Protein AF-A0A6N8HNT8-F1 (afdb_monomer)

Radius of gyration: 29.97 Å; Cα contacts (8 Å, |Δi|>4): 146; chains: 1; bounding box: 63×61×79 Å

Mean predicted aligned error: 19.83 Å

Nearest PDB structures (foldseek):
  1vdw-assembly1_A  TM=8.264E-01  e=1.644E+00  Pyrococcus horikoshii
  5dw8-assembly1_B  TM=7.470E-01  e=2.107E+00  Staphylococcus aureus
  6ske-assembly2_C  TM=6.579E-01  e=1.452E+00  Gallus gallus
  1vdw-assembly1_B  TM=7.182E-01  e=2.243E+00  Pyrococcus horikoshii
  6vhh-assembly1_A  TM=6.532E-01  e=2.243E+00  Homo sapiens

Foldseek 3Di:
DDDDDDDDDDDDDDDDDDDDDDDDDDDDDDDDDDDDDDDDDDDDDDDDDDDDDDDDDDDDDDDDDDDDPPPDDVQDPQNVVLCPDPCNVVVVVQDPLPQWDKDFPDDDPQWTKIFTDNVPHGQKIWIAGPVQQWIWIAGPPPPRGTRDTGRDD

pLDDT: mean 70.77, std 25.63, range [28.42, 98.81]

Structure (mmCIF, N/CA/C/O backbone):
data_AF-A0A6N8HNT8-F1
#
_entry.id   AF-A0A6N8HNT8-F1
#
loop_
_atom_site.group_PDB
_atom_site.id
_atom_site.type_symbol
_atom_site.label_atom_id
_atom_site.label_alt_id
_atom_site.label_comp_id
_atom_site.label_asym_id
_atom_site.label_entity_id
_atom_site.label_seq_id
_atom_site.pdbx_PDB_ins_code
_atom_site.Cartn_x
_atom_site.Cartn_y
_atom_site.Cartn_z
_atom_site.occupancy
_atom_site.B_iso_or_equiv
_atom_site.auth_seq_id
_atom_site.auth_comp_id
_atom_site.auth_asym_id
_atom_site.auth_atom_id
_atom_site.pdbx_PDB_model_num
ATOM 1 N N . MET A 1 1 ? 27.683 -21.620 -34.008 1.00 45.88 1 MET A N 1
ATOM 2 C CA . MET A 1 1 ? 27.219 -21.026 -35.279 1.00 45.88 1 MET A CA 1
ATOM 3 C C . MET A 1 1 ? 26.024 -20.145 -34.951 1.00 45.88 1 MET A C 1
ATOM 5 O O . MET A 1 1 ? 25.046 -20.664 -34.438 1.00 45.88 1 MET A O 1
ATOM 9 N N . LYS A 1 2 ? 26.162 -18.822 -35.098 1.00 44.81 2 LYS A N 1
ATOM 10 C CA . LYS A 1 2 ? 25.131 -17.826 -34.765 1.00 44.81 2 LYS A CA 1
ATOM 11 C C . LYS A 1 2 ? 24.295 -17.574 -36.018 1.00 44.81 2 LYS A C 1
ATOM 13 O O . LYS A 1 2 ? 24.851 -17.138 -37.020 1.00 44.81 2 LYS A O 1
ATOM 18 N N . GLN A 1 3 ? 23.009 -17.905 -35.963 1.00 55.59 3 GLN A N 1
ATOM 19 C CA . GLN A 1 3 ? 22.054 -17.587 -37.021 1.00 55.59 3 GLN A CA 1
ATOM 20 C C . GLN A 1 3 ? 21.439 -16.220 -36.724 1.00 55.59 3 GLN A C 1
ATOM 22 O O . GLN A 1 3 ? 20.956 -15.974 -35.621 1.00 55.59 3 GLN A O 1
ATOM 27 N N . ILE A 1 4 ? 21.530 -15.339 -37.714 1.00 60.41 4 ILE A N 1
ATOM 28 C CA . ILE A 1 4 ? 20.961 -13.994 -37.756 1.00 60.41 4 ILE A CA 1
ATOM 29 C C . ILE A 1 4 ? 19.698 -14.092 -38.616 1.00 60.41 4 ILE A C 1
ATOM 31 O O . ILE A 1 4 ? 19.778 -14.520 -39.763 1.00 60.41 4 ILE A O 1
ATOM 35 N N . ILE A 1 5 ? 18.552 -13.690 -38.072 1.00 67.56 5 ILE A N 1
ATOM 36 C CA . ILE A 1 5 ? 17.276 -13.470 -38.776 1.00 67.56 5 ILE A CA 1
ATOM 37 C C . ILE A 1 5 ? 16.714 -12.226 -38.071 1.00 67.56 5 ILE A C 1
ATOM 39 O O . ILE A 1 5 ? 16.429 -12.310 -36.885 1.00 67.56 5 ILE A O 1
ATOM 43 N N . MET A 1 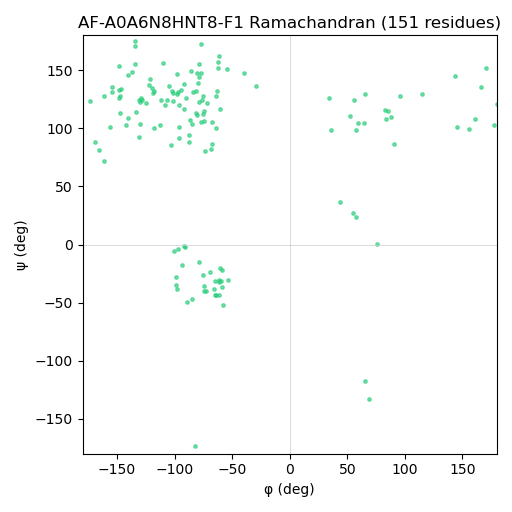6 ? 16.724 -10.983 -38.560 1.00 55.91 6 MET A N 1
ATOM 44 C CA . MET A 1 6 ? 16.464 -10.346 -39.860 1.00 55.91 6 MET A CA 1
ATOM 45 C C . MET A 1 6 ? 15.070 -10.624 -40.441 1.00 55.91 6 MET A C 1
ATOM 47 O O . MET A 1 6 ? 14.851 -11.634 -41.100 1.00 55.91 6 MET A O 1
ATOM 51 N N . GLY A 1 7 ? 14.170 -9.653 -40.246 1.00 51.22 7 GLY A N 1
ATOM 52 C CA . GLY A 1 7 ? 12.850 -9.547 -40.879 1.00 51.22 7 GLY A CA 1
ATOM 53 C C . GLY A 1 7 ? 11.717 -9.672 -39.851 1.00 51.22 7 GLY A C 1
ATOM 54 O O . GLY A 1 7 ? 11.721 -10.604 -39.069 1.00 51.22 7 GLY A O 1
ATOM 55 N N . ALA A 1 8 ? 10.722 -8.796 -39.763 1.00 58.12 8 ALA A N 1
ATOM 56 C CA . ALA A 1 8 ? 10.286 -7.771 -40.691 1.00 58.12 8 ALA A CA 1
ATOM 57 C C . ALA A 1 8 ? 9.573 -6.648 -39.924 1.00 58.12 8 ALA A C 1
ATOM 59 O O . ALA A 1 8 ? 8.733 -6.886 -39.060 1.00 58.12 8 ALA A O 1
ATOM 60 N N . LEU A 1 9 ? 9.923 -5.419 -40.287 1.00 56.03 9 LEU A N 1
ATOM 61 C CA . LEU A 1 9 ? 9.228 -4.192 -39.939 1.00 56.03 9 LEU A CA 1
ATOM 62 C C . LEU A 1 9 ? 7.861 -4.196 -40.647 1.00 56.03 9 LEU A C 1
ATOM 64 O O . LEU A 1 9 ? 7.802 -3.999 -41.860 1.00 56.03 9 LEU A O 1
ATOM 68 N N . PHE A 1 10 ? 6.777 -4.435 -39.910 1.00 55.78 10 PHE A N 1
ATOM 69 C CA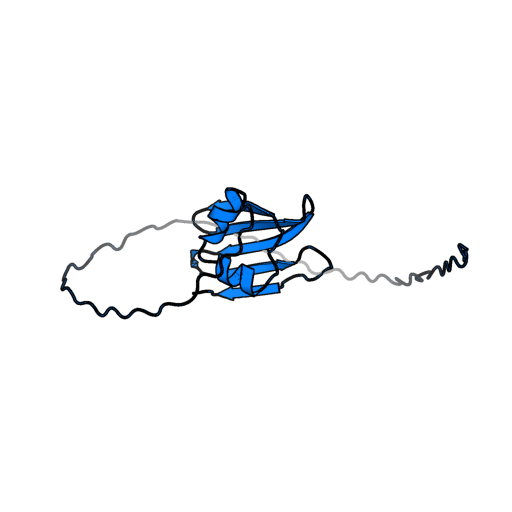 . PHE A 1 10 ? 5.410 -4.311 -40.421 1.00 55.78 10 PHE A CA 1
ATOM 70 C C . PHE A 1 10 ? 4.801 -3.006 -39.893 1.00 55.78 10 PHE A C 1
ATOM 72 O O . PHE A 1 10 ? 4.157 -2.965 -38.851 1.00 55.78 10 PHE A O 1
ATOM 79 N N . PH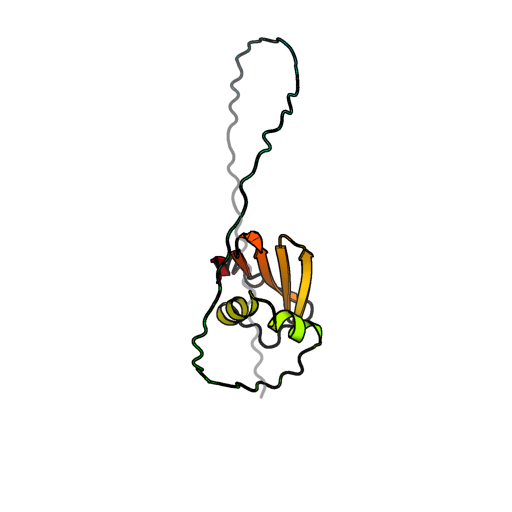E A 1 11 ? 5.063 -1.910 -40.608 1.00 58.12 11 PHE A N 1
ATOM 80 C CA . PHE A 1 11 ? 4.346 -0.648 -40.433 1.00 58.12 11 PHE A CA 1
ATOM 81 C C . PHE A 1 11 ? 2.982 -0.777 -41.123 1.00 58.12 11 PHE A C 1
ATOM 83 O O . PHE A 1 11 ? 2.903 -0.733 -42.350 1.00 58.12 11 PHE A O 1
ATOM 90 N N . VAL A 1 12 ? 1.905 -0.922 -40.348 1.00 67.19 12 VAL A N 1
ATOM 91 C CA . VAL A 1 12 ? 0.536 -0.705 -40.837 1.00 67.19 12 VAL A CA 1
ATOM 92 C C . VAL A 1 12 ? -0.014 0.527 -40.135 1.00 67.19 12 VAL A C 1
ATOM 94 O O . VAL A 1 12 ? -0.368 0.503 -38.962 1.00 67.19 12 VAL A O 1
ATOM 97 N N . VAL A 1 13 ? -0.031 1.629 -40.881 1.00 67.50 13 VAL A N 1
ATOM 98 C CA . VAL A 1 13 ? -0.640 2.902 -40.497 1.00 67.50 13 VAL A CA 1
ATOM 99 C C . VAL A 1 13 ? -2.158 2.761 -40.632 1.00 67.50 13 VAL A C 1
ATOM 101 O O . VAL A 1 13 ? -2.669 2.642 -41.744 1.00 67.50 13 VAL A O 1
ATOM 104 N N . MET A 1 14 ? -2.884 2.781 -39.512 1.00 73.88 14 MET A N 1
ATOM 105 C CA . MET A 1 14 ? -4.339 2.958 -39.495 1.00 73.88 14 MET A CA 1
ATOM 106 C C . MET A 1 14 ? -4.657 4.454 -39.481 1.00 73.88 14 MET A C 1
ATOM 108 O O . MET A 1 14 ? -4.471 5.139 -38.478 1.00 73.88 14 MET A O 1
ATOM 112 N N . THR A 1 15 ? -5.137 4.977 -40.607 1.00 70.56 15 THR A N 1
ATOM 113 C CA . THR A 1 15 ? -5.706 6.324 -40.686 1.00 70.56 15 THR A CA 1
ATOM 114 C C . THR A 1 15 ? -7.143 6.297 -40.170 1.00 70.56 15 THR A C 1
ATOM 116 O O . THR A 1 15 ? -8.023 5.729 -40.819 1.00 70.56 15 THR A O 1
ATOM 119 N N . LEU A 1 16 ? -7.392 6.926 -39.022 1.00 67.56 16 LEU A N 1
ATOM 120 C CA . LEU A 1 16 ? -8.743 7.240 -38.558 1.00 67.56 16 LEU A CA 1
ATOM 121 C C . LEU A 1 16 ? -9.316 8.374 -39.420 1.00 67.56 16 LEU A C 1
ATOM 123 O O . LEU A 1 16 ? -8.733 9.453 -39.522 1.00 67.56 16 LEU A O 1
ATOM 127 N N . ALA A 1 17 ? -10.455 8.114 -40.059 1.00 67.38 17 ALA A N 1
ATOM 128 C CA . ALA A 1 17 ? -11.233 9.113 -40.775 1.00 67.38 17 ALA A CA 1
ATOM 129 C C . ALA A 1 17 ? -12.044 9.950 -39.772 1.00 67.38 17 ALA A C 1
ATOM 131 O O . ALA A 1 17 ? -12.844 9.412 -39.008 1.00 67.38 17 ALA A O 1
ATOM 132 N N . ALA A 1 18 ? -11.851 11.268 -39.793 1.00 56.34 18 ALA A N 1
ATOM 133 C CA . ALA A 1 18 ? -12.686 12.217 -39.072 1.00 56.34 18 ALA A CA 1
ATOM 134 C C . ALA A 1 18 ? -14.018 12.412 -39.815 1.00 56.34 18 ALA A C 1
ATOM 136 O O . ALA A 1 18 ? -14.039 12.801 -40.983 1.00 56.34 18 ALA A O 1
ATOM 137 N N . CYS A 1 19 ? -15.132 12.180 -39.127 1.00 63.00 19 CYS A N 1
ATOM 138 C CA . CYS A 1 19 ? -16.451 12.671 -39.513 1.00 63.00 19 CYS A CA 1
ATOM 139 C C . CYS A 1 19 ? -17.085 13.318 -38.278 1.00 63.00 19 CYS A C 1
ATOM 141 O O . CYS A 1 19 ? -17.730 12.637 -37.492 1.00 63.00 19 CYS A O 1
ATOM 143 N N . GLN A 1 20 ? -16.907 14.631 -38.108 1.00 64.31 20 GLN A N 1
ATOM 144 C CA . GLN A 1 20 ? -17.775 15.440 -37.250 1.00 64.31 20 GLN A CA 1
ATOM 145 C C . GLN A 1 20 ? -18.448 16.470 -38.157 1.00 64.31 20 GLN A C 1
ATOM 147 O O . GLN A 1 20 ? -17.837 17.452 -38.577 1.00 64.31 20 GLN A O 1
ATOM 152 N N . SER A 1 21 ? -19.694 16.179 -38.516 1.00 57.81 21 SER A N 1
ATOM 153 C CA . SER A 1 21 ? -20.564 17.037 -39.310 1.00 57.81 21 SER A CA 1
ATOM 154 C C . SER A 1 21 ? -21.610 17.670 -38.395 1.00 57.81 21 SER A C 1
ATOM 156 O O . SER A 1 21 ? -22.195 16.969 -37.576 1.00 57.81 21 SER A O 1
ATOM 158 N N . GLY A 1 22 ? -21.860 18.967 -38.588 1.00 46.09 22 GLY A N 1
ATOM 159 C CA . GLY A 1 22 ? -23.197 19.546 -38.418 1.00 46.09 22 GLY A CA 1
ATOM 160 C C . GLY A 1 22 ? -23.587 20.091 -37.044 1.00 46.09 22 GLY A C 1
ATOM 161 O O . GLY A 1 22 ? -24.244 19.422 -36.264 1.00 46.09 22 GLY A O 1
ATOM 162 N N . ASN A 1 23 ? -23.232 21.358 -36.840 1.00 49.47 23 ASN A N 1
ATOM 163 C CA . ASN A 1 23 ? -23.895 22.411 -36.063 1.00 49.47 23 ASN A CA 1
ATOM 164 C C . ASN A 1 23 ? -25.435 22.317 -35.954 1.00 49.47 23 ASN A C 1
ATOM 166 O O . ASN A 1 23 ? -26.085 22.249 -36.992 1.00 49.47 23 ASN A O 1
ATOM 170 N N . ASP A 1 24 ? -25.996 22.533 -34.756 1.00 50.44 24 ASP A N 1
ATOM 171 C CA . ASP A 1 24 ? -27.235 23.312 -34.625 1.00 50.44 24 ASP A CA 1
ATOM 172 C C . ASP A 1 24 ? -27.318 24.122 -33.320 1.00 50.44 24 ASP A C 1
ATOM 174 O O . ASP A 1 24 ? -27.125 23.628 -32.210 1.00 50.44 24 ASP A O 1
ATOM 178 N N . ASN A 1 25 ? -27.589 25.411 -33.532 1.00 47.06 25 ASN A N 1
ATOM 179 C CA . ASN A 1 25 ? -27.881 26.465 -32.569 1.00 47.06 25 ASN A CA 1
ATOM 180 C C . ASN A 1 25 ? -29.321 26.336 -32.054 1.00 47.06 25 ASN A C 1
ATOM 182 O O . ASN A 1 25 ? -30.231 26.057 -32.830 1.00 47.06 25 ASN A O 1
ATOM 186 N N . GLY A 1 26 ? -29.558 26.710 -30.796 1.00 39.16 26 GLY A N 1
ATOM 187 C CA . GLY A 1 26 ? -30.911 26.893 -30.267 1.00 39.16 26 GLY A CA 1
ATOM 188 C C . GLY A 1 26 ? -30.911 27.565 -28.900 1.00 39.16 26 GLY A C 1
ATOM 189 O O . GLY A 1 26 ? -30.852 26.895 -27.880 1.00 39.16 26 GLY A O 1
ATOM 190 N N . ASN A 1 27 ? -30.927 28.896 -28.919 1.00 48.75 27 ASN A N 1
ATOM 191 C CA . ASN A 1 27 ? -31.007 29.812 -27.780 1.00 48.75 27 ASN A CA 1
ATOM 192 C C . ASN A 1 27 ? -32.446 29.916 -27.214 1.00 48.75 27 ASN A C 1
ATOM 194 O O . ASN A 1 27 ? -33.389 29.514 -27.897 1.00 48.75 27 ASN A O 1
ATOM 198 N N . ASN A 1 28 ? -32.570 30.622 -26.076 1.00 51.16 28 ASN A N 1
ATOM 199 C CA . ASN A 1 28 ? -33.778 31.154 -25.395 1.00 51.16 28 ASN A CA 1
ATOM 200 C C . ASN A 1 28 ? -34.302 30.210 -24.286 1.00 51.16 28 ASN A C 1
ATOM 202 O O . ASN A 1 28 ? -34.420 29.017 -24.518 1.00 51.16 28 ASN A O 1
ATOM 206 N N . ASP A 1 29 ? -34.551 30.603 -23.032 1.00 46.44 29 ASP A N 1
ATOM 207 C CA . ASP A 1 29 ? -35.080 31.844 -22.437 1.00 46.44 29 ASP A CA 1
ATOM 208 C C . ASP A 1 29 ? -34.399 32.081 -21.060 1.00 46.44 29 ASP A C 1
ATOM 210 O O . ASP A 1 29 ? -34.112 31.129 -20.342 1.00 46.44 29 ASP A O 1
ATOM 214 N N . ALA A 1 30 ? -33.908 33.266 -20.677 1.00 40.59 30 ALA A N 1
ATOM 215 C CA . ALA A 1 30 ? -34.619 34.494 -20.293 1.00 40.59 30 ALA A CA 1
ATOM 216 C C . ALA A 1 30 ? -35.579 34.341 -19.089 1.00 40.59 30 ALA A C 1
ATOM 218 O O . ALA A 1 30 ? -36.679 33.829 -19.249 1.00 40.59 30 ALA A O 1
ATOM 219 N N . ALA A 1 31 ? -35.146 34.860 -17.926 1.00 42.53 31 ALA A N 1
ATOM 220 C CA . ALA A 1 31 ? -35.897 35.469 -16.803 1.00 42.53 31 ALA A CA 1
ATOM 221 C C . ALA A 1 31 ? -35.190 35.107 -15.479 1.00 42.53 31 ALA A C 1
ATOM 223 O O . ALA A 1 31 ? -35.137 33.949 -15.086 1.00 42.53 31 ALA A O 1
ATOM 224 N N . ASP A 1 32 ? -34.408 36.009 -14.889 1.00 38.47 32 ASP A N 1
ATOM 225 C CA . ASP A 1 32 ? -34.891 37.076 -13.997 1.00 38.47 32 ASP A CA 1
ATOM 226 C C . ASP A 1 32 ? -35.521 36.518 -12.712 1.00 38.47 32 ASP A C 1
ATOM 228 O O . ASP A 1 32 ? -36.635 36.006 -12.734 1.00 38.47 32 ASP A O 1
ATOM 232 N N . ASN A 1 33 ? -34.796 36.605 -11.593 1.00 47.28 33 ASN A N 1
ATOM 233 C CA . ASN A 1 33 ? -35.193 37.495 -10.501 1.00 47.28 33 ASN A CA 1
ATOM 234 C C . ASN A 1 33 ? -34.103 37.516 -9.415 1.00 47.28 33 ASN A C 1
ATOM 236 O O . ASN A 1 33 ? -33.722 36.489 -8.852 1.00 47.28 33 ASN A O 1
ATOM 240 N N . GLN A 1 34 ? -33.617 38.717 -9.116 1.00 46.16 34 GLN A N 1
ATOM 241 C CA . GLN A 1 34 ? -32.877 39.028 -7.898 1.00 46.16 34 GLN A CA 1
ATOM 242 C C . GLN A 1 34 ? -33.770 38.796 -6.668 1.00 46.16 34 GLN A C 1
ATOM 244 O O . GLN A 1 34 ? -34.988 38.919 -6.758 1.00 46.16 34 GLN A O 1
ATOM 249 N N . THR A 1 35 ? -33.172 38.574 -5.496 1.00 40.25 35 THR A N 1
ATOM 250 C CA . THR A 1 35 ? -33.374 39.410 -4.287 1.00 40.25 35 THR A CA 1
ATOM 251 C C . THR A 1 35 ? -32.957 38.653 -3.020 1.00 40.25 35 THR A C 1
ATOM 253 O O . THR A 1 35 ? -33.631 37.737 -2.570 1.00 40.25 35 THR A O 1
ATOM 256 N N . ALA A 1 36 ? -31.823 39.116 -2.492 1.00 42.72 36 ALA A N 1
ATOM 257 C CA . ALA A 1 36 ? -31.560 39.559 -1.121 1.00 42.72 36 ALA A CA 1
ATOM 258 C C . ALA A 1 36 ? -31.599 38.614 0.103 1.00 42.72 36 ALA A C 1
ATOM 260 O O . ALA A 1 36 ? -32.600 37.997 0.446 1.00 42.72 36 ALA A O 1
ATOM 261 N N . ASP A 1 37 ? -30.487 38.759 0.833 1.00 36.25 37 ASP A N 1
ATOM 262 C CA . ASP A 1 37 ? -30.365 39.091 2.259 1.00 36.25 37 ASP A CA 1
ATOM 263 C C . ASP A 1 37 ? -30.380 37.998 3.343 1.00 36.25 37 ASP A C 1
ATOM 265 O O . ASP A 1 37 ? -31.404 37.457 3.736 1.00 36.25 37 ASP A O 1
ATOM 269 N N . ASN A 1 38 ? -29.171 37.846 3.907 1.00 46.72 38 ASN A N 1
ATOM 270 C CA . ASN A 1 38 ? -28.794 37.967 5.322 1.00 46.72 38 ASN A CA 1
ATOM 271 C C . ASN A 1 38 ? -29.524 37.111 6.373 1.00 46.72 38 ASN A C 1
ATOM 273 O O . ASN A 1 38 ? -30.682 37.343 6.698 1.00 46.72 38 ASN A O 1
ATOM 277 N N . ASN A 1 39 ? -28.739 36.350 7.139 1.00 40.50 39 ASN A N 1
ATOM 278 C CA . ASN A 1 39 ? -28.209 36.787 8.445 1.00 40.50 39 ASN A CA 1
ATOM 279 C C . ASN A 1 39 ? -28.151 35.636 9.468 1.00 40.50 39 ASN A C 1
ATOM 281 O O . ASN A 1 39 ? -29.084 34.854 9.596 1.00 40.50 39 ASN A O 1
ATOM 285 N N . ALA A 1 40 ? -27.104 35.719 10.290 1.00 38.84 40 ALA A N 1
ATOM 286 C CA . ALA A 1 40 ? -27.009 35.293 11.683 1.00 38.84 40 ALA A CA 1
ATOM 287 C C . ALA A 1 40 ? -26.686 33.822 12.005 1.00 38.84 40 ALA A C 1
ATOM 289 O O . ALA A 1 40 ? -27.518 32.922 11.952 1.00 38.84 40 ALA A O 1
ATOM 290 N N . GLN A 1 41 ? -25.445 33.668 12.483 1.00 47.09 41 GLN A N 1
ATOM 291 C CA . GLN A 1 41 ? -24.992 32.690 13.474 1.00 47.09 41 GLN A CA 1
ATOM 292 C C . GLN A 1 41 ? -25.997 32.493 14.616 1.00 47.09 41 GLN A C 1
ATOM 294 O O . GLN A 1 41 ? -26.567 33.462 15.119 1.00 47.09 41 GLN A O 1
ATOM 299 N N . THR A 1 42 ? -26.063 31.276 15.153 1.00 37.41 42 THR A N 1
ATOM 300 C CA . THR A 1 42 ? -26.290 31.061 16.589 1.00 37.41 42 THR A CA 1
ATOM 301 C C . THR A 1 42 ? -25.551 29.794 17.021 1.00 37.41 42 THR A C 1
ATOM 303 O O . THR A 1 42 ? -25.872 28.694 16.584 1.00 37.41 42 THR A O 1
ATOM 306 N N . GLU A 1 43 ? -24.534 29.997 17.852 1.00 48.44 43 GLU A N 1
ATOM 307 C CA . GLU A 1 43 ? -23.978 29.020 18.788 1.00 48.44 43 GLU A CA 1
ATOM 308 C C . GLU A 1 43 ? -24.875 29.026 20.034 1.00 48.44 43 GLU A C 1
ATOM 310 O O . GLU A 1 43 ? -25.135 30.108 20.561 1.00 48.44 43 GLU A O 1
ATOM 315 N N . GLU A 1 44 ? -25.298 27.868 20.544 1.00 36.97 44 GLU A N 1
ATOM 316 C CA . GLU A 1 44 ? -25.529 27.708 21.984 1.00 36.97 44 GLU A CA 1
ATOM 317 C C . GLU A 1 44 ? -25.390 26.241 22.415 1.00 36.97 44 GLU A C 1
ATOM 319 O O . GLU A 1 44 ? -25.934 25.318 21.810 1.00 36.97 44 GLU A O 1
ATOM 324 N N . ASN A 1 45 ? -24.614 26.088 23.484 1.00 39.50 45 ASN A N 1
ATOM 325 C CA . ASN A 1 45 ? -24.251 24.880 24.207 1.00 39.50 45 ASN A CA 1
ATOM 326 C C . ASN A 1 45 ? -25.443 24.044 24.688 1.00 39.50 45 ASN A C 1
ATOM 328 O O . ASN A 1 45 ? -26.450 24.570 25.152 1.00 39.50 45 ASN A O 1
ATOM 332 N N . THR A 1 46 ? -25.223 22.734 24.785 1.00 40.38 46 THR A N 1
ATOM 333 C CA . THR A 1 46 ? -25.800 21.925 25.868 1.00 40.38 46 THR A CA 1
ATOM 334 C C . THR A 1 46 ? -24.695 21.088 26.511 1.00 40.38 46 THR A C 1
ATOM 336 O O . THR A 1 46 ? -24.221 20.105 25.955 1.00 40.38 46 THR A O 1
ATOM 339 N N . ASP A 1 47 ? -24.274 21.543 27.689 1.00 37.47 47 ASP A N 1
ATOM 340 C CA . ASP A 1 47 ? -23.546 20.789 28.708 1.00 37.47 47 ASP A CA 1
ATOM 341 C C . ASP A 1 47 ? -24.571 20.296 29.741 1.00 37.47 47 ASP A C 1
ATOM 343 O O . ASP A 1 47 ? -25.413 21.084 30.176 1.00 37.47 47 ASP A O 1
ATOM 347 N N . MET A 1 48 ? -24.522 19.008 30.091 1.00 44.72 48 MET A N 1
ATOM 348 C CA . MET A 1 48 ? -24.596 18.500 31.471 1.00 44.72 48 MET A CA 1
ATOM 349 C C . MET A 1 48 ? -24.506 16.967 31.461 1.00 44.72 48 MET A C 1
ATOM 351 O O . MET A 1 48 ? -25.306 16.277 30.829 1.00 44.72 48 MET A O 1
ATOM 355 N N . GLY A 1 49 ? -23.492 16.455 32.160 1.00 35.09 49 GLY A N 1
ATOM 356 C CA . GLY A 1 49 ? -23.097 15.050 32.182 1.00 35.09 49 GLY A CA 1
ATOM 357 C C . GLY A 1 49 ? -23.878 14.122 33.116 1.00 35.09 49 GLY A C 1
ATOM 358 O O . GLY A 1 49 ? -24.850 14.500 33.766 1.00 35.09 49 GLY A O 1
ATOM 359 N N . ASN A 1 50 ? -23.388 12.884 33.201 1.00 43.69 50 ASN A N 1
ATOM 360 C CA . ASN A 1 50 ? -23.609 12.000 34.339 1.00 43.69 50 ASN A CA 1
ATOM 361 C C . ASN A 1 50 ? -22.402 11.068 34.540 1.00 43.69 50 ASN A C 1
ATOM 363 O O . ASN A 1 50 ? -21.897 10.466 33.592 1.00 43.69 50 ASN A O 1
ATOM 367 N N . GLU A 1 51 ? -21.964 10.985 35.791 1.00 38.44 51 GLU A N 1
ATOM 368 C CA . GLU A 1 51 ? -20.811 10.249 36.300 1.00 38.44 51 GLU A CA 1
ATOM 369 C C . GLU A 1 51 ? -21.104 8.751 36.510 1.00 38.44 51 GLU A C 1
ATOM 371 O O . GLU A 1 51 ? -22.190 8.372 36.943 1.00 38.44 51 GLU A O 1
ATOM 376 N N . GLY A 1 52 ? -20.065 7.930 36.311 1.00 30.05 52 GLY A N 1
ATOM 377 C CA . GLY A 1 52 ? -19.612 6.944 37.302 1.00 30.05 52 GLY A CA 1
ATOM 378 C C . GLY A 1 52 ? -20.277 5.561 37.353 1.00 30.05 52 GLY A C 1
ATOM 379 O O . GLY A 1 52 ? -21.415 5.427 37.789 1.00 30.05 52 GLY A O 1
ATOM 380 N N . ASN A 1 53 ? -19.487 4.523 37.032 1.00 31.72 53 ASN A N 1
ATOM 381 C CA . ASN A 1 53 ? -19.084 3.396 37.912 1.00 31.72 53 ASN A CA 1
ATOM 382 C C . ASN A 1 53 ? -18.709 2.172 37.035 1.00 31.72 53 ASN A C 1
ATOM 384 O O . ASN A 1 53 ? -19.574 1.588 36.394 1.00 31.72 53 ASN A O 1
ATOM 388 N N . SER A 1 54 ? -17.432 1.886 36.767 1.00 39.34 54 SER A N 1
ATOM 389 C CA . SER A 1 54 ? -16.482 1.084 37.570 1.00 39.34 54 SER A CA 1
ATOM 390 C C . SER A 1 54 ? -16.972 -0.315 37.985 1.00 39.34 54 SER A C 1
ATOM 392 O O . SER A 1 54 ? -17.851 -0.425 38.837 1.00 39.34 54 SER A O 1
ATOM 394 N N . SER A 1 55 ? -16.362 -1.364 37.410 1.00 33.81 55 SER A N 1
ATOM 395 C CA . SER A 1 55 ? -15.815 -2.540 38.122 1.00 33.81 55 SER A CA 1
ATOM 396 C C . SER A 1 55 ? -15.238 -3.567 37.129 1.00 33.81 55 SER A C 1
ATOM 398 O O . SER A 1 55 ? -15.976 -4.292 36.472 1.00 33.81 55 SER A O 1
ATOM 400 N N . ASP A 1 56 ? -13.911 -3.577 37.037 1.00 33.38 56 ASP A N 1
ATOM 401 C CA . ASP A 1 56 ? -12.985 -4.715 37.161 1.00 33.38 56 ASP A CA 1
ATOM 402 C C . ASP A 1 56 ? -13.338 -6.150 36.688 1.00 33.38 56 ASP A C 1
ATOM 404 O O . ASP A 1 56 ? -14.231 -6.809 37.218 1.00 33.38 56 ASP A O 1
ATOM 408 N N . GLN A 1 57 ? -12.414 -6.645 35.841 1.00 35.94 57 GLN A N 1
ATOM 409 C CA . GLN A 1 57 ? -11.572 -7.850 36.023 1.00 35.94 57 GLN A CA 1
ATOM 410 C C . GLN A 1 57 ? -12.137 -9.245 35.675 1.00 35.94 57 GLN A C 1
ATOM 412 O O . GLN A 1 57 ? -12.970 -9.790 36.389 1.00 35.94 57 GLN A O 1
ATOM 417 N N . ALA A 1 58 ? -11.543 -9.909 34.670 1.00 33.56 58 ALA A N 1
ATOM 418 C CA . ALA A 1 58 ? -10.559 -10.996 34.858 1.00 33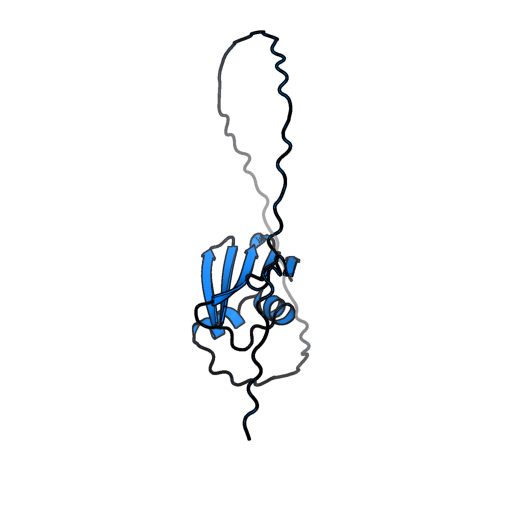.56 58 ALA A CA 1
ATOM 419 C C . ALA A 1 58 ? -10.229 -11.732 33.540 1.00 33.56 58 ALA A C 1
ATOM 421 O O . ALA A 1 58 ? -11.043 -11.815 32.628 1.00 33.56 58 ALA A O 1
ATOM 422 N N . GLU A 1 59 ? -9.006 -12.252 33.516 1.00 31.56 59 GLU A N 1
ATOM 423 C CA . GLU A 1 59 ? -8.231 -12.889 32.449 1.00 31.56 59 GLU A CA 1
ATOM 424 C C . GLU A 1 59 ? -8.798 -14.178 31.828 1.00 31.56 59 GLU A C 1
ATOM 426 O O . GLU A 1 59 ? -9.579 -14.908 32.438 1.00 31.56 59 GLU A O 1
ATOM 431 N N . GLY A 1 60 ? -8.260 -14.500 30.647 1.00 30.91 60 GLY A N 1
ATOM 432 C CA . GLY A 1 60 ? -8.305 -15.816 30.016 1.00 30.91 60 GLY A CA 1
ATOM 433 C C . GLY A 1 60 ? -7.299 -15.911 28.865 1.00 30.91 60 GLY A C 1
ATOM 434 O O . GLY A 1 60 ? -7.661 -15.705 27.714 1.00 30.91 60 GLY A O 1
ATOM 435 N N . THR A 1 61 ? -6.039 -16.171 29.212 1.00 28.42 61 THR A N 1
ATOM 436 C CA . THR A 1 61 ? -4.929 -16.603 28.343 1.00 28.42 61 THR A CA 1
ATOM 437 C C . THR A 1 61 ? -5.206 -17.971 27.726 1.00 28.42 61 THR A C 1
ATOM 439 O O . THR A 1 61 ? -5.492 -18.863 28.510 1.00 28.42 61 THR A O 1
ATOM 442 N N . GLU A 1 62 ? -5.010 -18.137 26.410 1.00 37.38 62 GLU A N 1
ATOM 443 C CA . GLU A 1 62 ? -4.397 -19.302 25.716 1.00 37.38 62 GLU A CA 1
ATOM 444 C C . GLU A 1 62 ? -3.861 -18.757 24.368 1.00 37.38 62 GLU A C 1
ATOM 446 O O . GLU A 1 62 ? -4.626 -18.216 23.576 1.00 37.38 62 GLU A O 1
ATOM 451 N N . GLU A 1 63 ? -2.556 -18.490 24.232 1.00 36.12 63 GLU A N 1
ATOM 452 C CA . GLU A 1 63 ? -1.569 -19.347 23.540 1.00 36.12 63 GLU A CA 1
ATOM 453 C C . GLU A 1 63 ? -2.118 -20.076 22.300 1.00 36.12 63 GLU A C 1
ATOM 455 O O . GLU A 1 63 ? -2.662 -21.169 22.406 1.00 36.12 63 GLU A O 1
ATOM 460 N N . ASP A 1 64 ? -1.861 -19.516 21.113 1.00 34.28 64 ASP A N 1
ATOM 461 C CA . ASP A 1 64 ? -1.573 -20.336 19.937 1.00 34.28 64 ASP A CA 1
ATOM 462 C C . ASP A 1 64 ? -0.276 -19.833 19.299 1.00 34.28 64 ASP A C 1
ATOM 464 O O . ASP A 1 64 ? -0.072 -18.643 19.061 1.00 34.28 64 ASP A O 1
ATOM 468 N N . THR A 1 65 ? 0.646 -20.773 19.161 1.00 38.56 65 THR A N 1
ATOM 469 C CA . THR A 1 65 ? 2.036 -20.608 18.749 1.00 38.56 65 THR A CA 1
ATOM 470 C C . THR A 1 65 ? 2.136 -21.258 17.386 1.00 38.56 65 THR A C 1
ATOM 472 O O . THR A 1 65 ? 1.784 -22.428 17.300 1.00 38.56 65 THR A O 1
ATOM 475 N N . ASN A 1 66 ? 2.592 -20.532 16.363 1.00 37.88 66 ASN A N 1
ATOM 476 C CA . ASN A 1 66 ? 3.219 -20.999 15.112 1.00 37.88 66 ASN A CA 1
ATOM 477 C C . ASN A 1 66 ? 3.229 -19.792 14.152 1.00 37.88 66 ASN A C 1
ATOM 479 O O . ASN A 1 66 ? 2.237 -19.087 14.055 1.00 37.88 66 ASN A O 1
ATOM 483 N N . GLU A 1 67 ? 4.276 -19.456 13.414 1.00 39.88 67 GLU A N 1
ATOM 484 C CA . GLU A 1 67 ? 5.499 -20.167 13.077 1.00 39.88 67 GLU A CA 1
ATOM 485 C C . GLU A 1 67 ? 6.484 -19.086 12.608 1.00 39.88 67 GLU A C 1
ATOM 487 O O . GLU A 1 67 ? 6.145 -18.268 11.751 1.00 39.88 67 GLU A O 1
ATOM 492 N N . ASP A 1 68 ? 7.686 -19.055 13.183 1.00 39.34 68 ASP A N 1
ATOM 493 C CA . ASP A 1 68 ? 8.770 -18.190 12.722 1.00 39.34 68 ASP A CA 1
ATOM 494 C C . ASP A 1 68 ? 9.174 -18.605 11.298 1.00 39.34 68 ASP A C 1
ATOM 496 O O . ASP A 1 68 ? 9.938 -19.558 11.115 1.00 39.34 68 ASP A O 1
ATOM 500 N N . ASN A 1 69 ? 8.708 -17.888 10.272 1.00 47.88 69 ASN A N 1
ATOM 501 C CA . ASN A 1 69 ? 9.352 -17.949 8.965 1.00 47.88 69 ASN A CA 1
ATOM 502 C C . ASN A 1 69 ? 10.479 -16.915 8.925 1.00 47.88 69 ASN A C 1
ATOM 504 O O . ASN A 1 69 ? 10.299 -15.763 8.539 1.00 47.88 69 ASN A O 1
ATOM 508 N N . ALA A 1 70 ? 11.658 -17.348 9.364 1.00 50.38 70 ALA A N 1
ATOM 509 C CA . ALA A 1 70 ? 12.899 -16.603 9.239 1.00 50.38 70 ALA A CA 1
ATOM 510 C C . ALA A 1 70 ? 13.332 -16.512 7.761 1.00 50.38 70 ALA A C 1
ATOM 512 O O . ALA A 1 70 ? 14.191 -17.264 7.296 1.00 50.38 70 ALA A O 1
ATOM 513 N N . GLY A 1 71 ? 12.748 -15.562 7.030 1.00 35.47 71 GLY A N 1
ATOM 514 C CA . GLY A 1 71 ? 13.280 -15.033 5.779 1.00 35.47 71 GLY A CA 1
ATOM 515 C C . GLY A 1 71 ? 14.231 -13.881 6.083 1.00 35.47 71 GLY A C 1
ATOM 516 O O . GLY A 1 71 ? 13.810 -12.749 6.264 1.00 35.47 71 GLY A O 1
ATOM 517 N N . ASN A 1 72 ? 15.530 -14.164 6.186 1.00 46.97 72 ASN A N 1
ATOM 518 C CA . ASN A 1 72 ? 16.557 -13.134 6.352 1.00 46.97 72 ASN A CA 1
ATOM 519 C C . ASN A 1 72 ? 16.771 -12.389 5.021 1.00 46.97 72 ASN A C 1
ATOM 521 O O . ASN A 1 72 ? 17.717 -12.691 4.286 1.00 46.97 72 ASN A O 1
ATOM 525 N N . ALA A 1 73 ? 15.893 -11.433 4.723 1.00 50.16 73 ALA A N 1
ATOM 526 C CA . ALA A 1 73 ? 16.213 -10.296 3.873 1.00 50.16 73 ALA A CA 1
ATOM 527 C C . ALA A 1 73 ? 16.984 -9.277 4.728 1.00 50.16 73 ALA A C 1
ATOM 529 O O . ALA A 1 73 ? 16.673 -9.081 5.902 1.00 50.16 73 ALA A O 1
ATOM 530 N N . GLU A 1 74 ? 18.034 -8.656 4.184 1.00 47.69 74 GLU A N 1
ATOM 531 C CA . GLU A 1 74 ? 18.580 -7.442 4.800 1.00 47.69 74 GLU A CA 1
ATOM 532 C C . GLU A 1 74 ? 17.533 -6.337 4.637 1.00 47.69 74 GLU A C 1
ATOM 534 O O . GLU A 1 74 ? 17.528 -5.590 3.662 1.00 47.69 74 GLU A O 1
ATOM 539 N N . GLU A 1 75 ? 16.609 -6.298 5.590 1.00 54.81 75 GLU A N 1
ATOM 540 C CA . GLU A 1 75 ? 15.602 -5.264 5.751 1.00 54.81 75 GLU A CA 1
ATOM 541 C C . GLU A 1 75 ? 16.330 -3.932 5.960 1.00 54.81 75 GLU A C 1
ATOM 543 O O . GLU A 1 75 ? 17.073 -3.737 6.931 1.00 54.81 75 GLU A O 1
ATOM 548 N N . THR A 1 76 ? 16.152 -2.998 5.030 1.00 61.16 76 THR A N 1
ATOM 549 C CA . THR A 1 76 ? 16.534 -1.607 5.269 1.00 61.16 76 THR A CA 1
ATOM 550 C C . THR A 1 76 ? 15.698 -1.071 6.438 1.00 61.16 76 THR A C 1
ATOM 552 O O . THR A 1 76 ? 14.592 -1.542 6.692 1.00 61.16 76 THR A O 1
ATOM 555 N N . GLY A 1 77 ? 16.214 -0.091 7.189 1.00 69.56 77 GLY A N 1
ATOM 556 C CA . GLY A 1 77 ? 15.541 0.390 8.408 1.00 69.56 77 GLY A CA 1
ATOM 557 C C . GLY A 1 77 ? 14.080 0.820 8.200 1.00 69.56 77 GLY A C 1
ATOM 558 O O . GLY A 1 77 ? 13.271 0.637 9.100 1.00 69.56 77 GLY A O 1
ATOM 559 N N . GLU A 1 78 ? 13.733 1.316 7.009 1.00 71.94 78 GLU A N 1
ATOM 560 C CA . GLU A 1 78 ? 12.362 1.716 6.656 1.00 71.94 78 GLU A CA 1
ATOM 561 C C . GLU A 1 78 ? 11.429 0.517 6.412 1.00 71.94 78 GLU A C 1
ATOM 563 O O . GLU A 1 78 ? 10.273 0.561 6.826 1.00 71.94 78 GLU A O 1
ATOM 568 N N . GLN A 1 79 ? 11.932 -0.578 5.827 1.00 81.19 79 GLN A N 1
ATOM 569 C CA . GLN A 1 79 ? 11.168 -1.819 5.624 1.00 81.19 79 GLN A CA 1
ATOM 570 C C . GLN A 1 79 ? 10.719 -2.405 6.972 1.00 81.19 79 GLN A C 1
ATOM 572 O O . GLN A 1 79 ? 9.550 -2.734 7.168 1.00 81.19 79 GLN A O 1
ATOM 577 N N . SER A 1 80 ? 11.627 -2.402 7.954 1.00 82.94 80 SER A N 1
ATOM 578 C CA . SER A 1 80 ? 11.351 -2.905 9.302 1.00 82.94 80 SER A CA 1
ATOM 579 C C . SER A 1 80 ? 10.292 -2.087 10.053 1.00 82.94 80 SER A C 1
ATOM 581 O O . SER A 1 80 ? 9.556 -2.640 10.874 1.00 82.94 80 SER A O 1
ATOM 583 N N . GLU A 1 81 ? 10.199 -0.779 9.798 1.00 91.00 81 GLU A N 1
ATOM 584 C CA . GLU A 1 81 ? 9.155 0.073 10.379 1.00 91.00 81 GLU A CA 1
ATOM 585 C C . GLU A 1 81 ? 7.797 -0.168 9.713 1.00 91.00 81 GLU A C 1
ATOM 587 O O . GLU A 1 81 ? 6.775 -0.235 10.399 1.00 91.00 81 GLU A O 1
ATOM 592 N N . VAL A 1 82 ? 7.784 -0.343 8.389 1.00 94.62 82 VAL A N 1
ATOM 593 C CA . VAL A 1 82 ? 6.571 -0.633 7.616 1.00 94.62 82 VAL A CA 1
ATOM 594 C C . VAL A 1 82 ? 5.995 -2.005 7.970 1.00 94.62 82 VAL A C 1
ATOM 596 O O . VAL A 1 82 ? 4.783 -2.113 8.148 1.00 94.62 82 VAL A O 1
ATOM 599 N N . ALA A 1 83 ? 6.839 -3.012 8.203 1.00 94.31 83 ALA A N 1
ATOM 600 C CA . ALA A 1 83 ? 6.415 -4.356 8.600 1.00 94.31 83 ALA A CA 1
ATOM 601 C C . ALA A 1 83 ? 5.639 -4.412 9.935 1.00 94.31 83 ALA A C 1
ATOM 603 O O . ALA A 1 83 ? 4.910 -5.365 10.201 1.00 94.31 83 ALA A O 1
ATOM 604 N N . GLN A 1 84 ? 5.777 -3.392 10.790 1.00 95.38 84 GLN A N 1
ATOM 605 C CA . GLN A 1 84 ? 5.085 -3.302 12.084 1.00 95.38 84 GLN A CA 1
ATOM 606 C C . GLN A 1 84 ? 3.729 -2.584 12.000 1.00 95.38 84 GLN A C 1
ATOM 608 O O . GLN A 1 84 ? 3.045 -2.427 13.014 1.00 95.38 84 GLN A O 1
ATOM 613 N N . MET A 1 85 ? 3.350 -2.092 10.820 1.00 96.06 85 MET A N 1
ATOM 614 C CA . MET A 1 85 ? 2.109 -1.351 10.622 1.00 96.06 85 MET A CA 1
ATOM 615 C C . MET A 1 85 ? 0.910 -2.297 10.532 1.00 96.06 85 MET A C 1
ATOM 617 O O . MET A 1 85 ? 1.008 -3.387 9.974 1.00 96.06 85 MET A O 1
ATOM 621 N N . GLU A 1 86 ? -0.238 -1.869 11.062 1.00 96.56 86 GLU A N 1
ATOM 622 C CA . GLU A 1 86 ? -1.451 -2.699 11.132 1.00 96.56 86 GLU A CA 1
ATOM 623 C C . GLU A 1 86 ? -1.940 -3.150 9.749 1.00 96.56 86 GLU A C 1
ATOM 625 O O . GLU A 1 86 ? -2.449 -4.255 9.594 1.00 96.56 86 GLU A O 1
ATOM 630 N N . GLU A 1 87 ? -1.717 -2.327 8.725 1.00 97.31 87 GLU A N 1
ATOM 631 C CA . GLU A 1 87 ? -2.079 -2.636 7.349 1.00 97.31 87 GLU A CA 1
ATOM 632 C C . GLU A 1 87 ? -1.108 -3.580 6.626 1.00 97.31 87 GLU A C 1
ATOM 634 O O . GLU A 1 87 ? -1.465 -4.110 5.572 1.00 97.31 87 GLU A O 1
ATOM 639 N N . TYR A 1 88 ? 0.103 -3.801 7.153 1.00 97.12 88 TYR A N 1
ATOM 640 C CA . TYR A 1 88 ? 1.174 -4.466 6.406 1.00 97.12 88 TYR A CA 1
ATOM 641 C C . TYR A 1 88 ? 0.857 -5.921 6.070 1.00 97.12 88 TYR A C 1
ATOM 643 O O . TYR A 1 88 ? 1.035 -6.330 4.927 1.00 97.12 88 TYR A O 1
ATOM 651 N N . SER A 1 89 ? 0.314 -6.676 7.026 1.00 96.62 89 SER A N 1
ATOM 652 C CA . SER A 1 89 ? -0.044 -8.084 6.810 1.00 96.62 89 SER A CA 1
ATOM 653 C C . SER A 1 89 ? -1.048 -8.256 5.667 1.00 96.62 89 SER A C 1
ATOM 655 O O . SER A 1 89 ? -0.946 -9.197 4.884 1.00 96.62 89 SER A O 1
ATOM 657 N N . THR A 1 90 ? -1.994 -7.320 5.526 1.00 98.19 90 THR A N 1
ATOM 658 C CA . THR A 1 90 ? -2.936 -7.338 4.402 1.00 98.19 90 THR A CA 1
ATOM 659 C C . THR A 1 90 ? -2.239 -6.938 3.105 1.00 98.19 90 THR A C 1
ATOM 661 O O . THR A 1 90 ? -2.477 -7.566 2.080 1.00 98.19 90 THR A O 1
ATOM 664 N N . ILE A 1 91 ? -1.345 -5.943 3.131 1.00 98.06 91 ILE A N 1
ATOM 665 C CA . ILE A 1 91 ? -0.577 -5.546 1.941 1.00 98.06 91 ILE A CA 1
ATOM 666 C C . ILE A 1 91 ? 0.235 -6.727 1.395 1.00 98.06 91 ILE A C 1
ATOM 668 O O . ILE A 1 91 ? 0.082 -7.058 0.224 1.00 98.06 91 ILE A O 1
ATOM 672 N N . GLU A 1 92 ? 1.027 -7.389 2.238 1.00 96.81 92 GLU A N 1
ATOM 673 C CA . GLU A 1 92 ? 1.855 -8.545 1.861 1.00 96.81 92 GLU A CA 1
ATOM 674 C C . GLU A 1 92 ? 1.015 -9.732 1.355 1.00 96.81 92 GLU A C 1
ATOM 676 O O . GLU A 1 92 ? 1.449 -10.489 0.491 1.00 96.81 92 GLU A O 1
ATOM 681 N N . SER A 1 93 ? -0.218 -9.888 1.849 1.00 97.12 93 SER A N 1
ATOM 682 C CA . SER A 1 93 ? -1.118 -10.948 1.378 1.00 97.12 93 SER A CA 1
ATOM 683 C C . SER A 1 93 ? -1.739 -10.680 0.001 1.00 97.12 93 SER A C 1
ATOM 685 O O . SER A 1 93 ? -2.112 -11.622 -0.698 1.00 97.12 93 SER A O 1
ATOM 687 N N . GLU A 1 94 ? -1.867 -9.408 -0.381 1.00 97.38 94 GLU A N 1
ATOM 688 C CA . GLU A 1 94 ? -2.551 -8.985 -1.608 1.00 97.38 94 GLU A CA 1
ATOM 689 C C . GLU A 1 94 ? -1.574 -8.698 -2.755 1.00 97.38 94 GLU A C 1
ATOM 691 O O . GLU A 1 94 ? -1.939 -8.843 -3.923 1.00 97.38 94 GLU A O 1
ATOM 696 N N . VAL A 1 95 ? -0.336 -8.295 -2.446 1.00 95.06 95 VAL A N 1
ATOM 697 C CA . VAL A 1 95 ? 0.708 -8.003 -3.435 1.00 95.06 95 VAL A CA 1
ATOM 698 C C . VAL A 1 95 ? 2.059 -8.567 -3.010 1.00 95.06 95 VAL A C 1
ATOM 700 O O . VAL A 1 95 ? 2.387 -8.614 -1.829 1.00 95.06 95 VAL A O 1
ATOM 703 N N . ASP A 1 96 ? 2.866 -8.957 -3.995 1.00 93.56 96 ASP A N 1
ATOM 704 C CA . ASP A 1 96 ? 4.240 -9.397 -3.759 1.00 93.56 96 ASP A CA 1
ATOM 705 C C . ASP A 1 96 ? 5.128 -8.186 -3.439 1.00 93.56 96 ASP A C 1
ATOM 707 O O . ASP A 1 96 ? 5.422 -7.364 -4.313 1.00 93.56 96 ASP A O 1
ATOM 711 N N . VAL A 1 97 ? 5.500 -8.054 -2.165 1.00 93.56 97 VAL A N 1
ATOM 712 C CA . VAL A 1 97 ? 6.383 -6.991 -1.662 1.00 93.56 97 VAL A CA 1
ATOM 713 C C . VAL A 1 97 ? 7.842 -7.438 -1.550 1.00 93.56 97 VAL A C 1
ATOM 715 O O . VAL A 1 97 ? 8.709 -6.609 -1.254 1.00 93.56 97 VAL A O 1
ATOM 718 N N . ASP A 1 98 ? 8.141 -8.712 -1.823 1.00 92.38 98 ASP A N 1
ATOM 719 C CA . ASP A 1 98 ? 9.496 -9.240 -1.716 1.00 92.38 98 ASP A CA 1
ATOM 720 C C . ASP A 1 98 ? 10.424 -8.564 -2.732 1.00 92.38 98 ASP A C 1
ATOM 722 O O . ASP A 1 98 ? 10.177 -8.503 -3.937 1.00 92.38 98 ASP A O 1
ATOM 726 N N . GLY A 1 99 ? 11.550 -8.050 -2.235 1.00 92.38 99 GLY A N 1
ATOM 727 C CA . GLY A 1 99 ? 12.529 -7.344 -3.063 1.00 92.38 99 GLY A CA 1
ATOM 728 C C . GLY A 1 99 ? 12.128 -5.918 -3.455 1.00 92.38 99 GLY A C 1
ATOM 729 O O . GLY A 1 99 ? 12.926 -5.246 -4.112 1.00 92.38 99 GLY A O 1
ATOM 730 N N . LEU A 1 100 ? 10.958 -5.434 -3.025 1.00 94.81 100 LEU A N 1
ATOM 731 C CA . LEU A 1 100 ? 10.594 -4.024 -3.124 1.00 94.81 100 LEU A CA 1
ATOM 732 C C . LEU A 1 100 ? 11.130 -3.248 -1.920 1.00 94.81 100 LEU A C 1
ATOM 734 O O . LEU A 1 100 ? 11.229 -3.772 -0.811 1.00 94.81 100 LEU A O 1
ATOM 738 N N . THR A 1 101 ? 11.446 -1.973 -2.133 1.00 95.88 101 THR A N 1
ATOM 739 C CA . THR A 1 101 ? 11.712 -1.028 -1.048 1.00 95.88 101 THR A CA 1
ATOM 740 C C . THR A 1 101 ? 10.442 -0.263 -0.700 1.00 95.88 101 THR A C 1
ATOM 742 O O . THR A 1 101 ? 9.754 0.253 -1.583 1.00 95.88 101 THR A O 1
ATOM 745 N N . SER A 1 102 ? 10.122 -0.161 0.588 1.00 95.75 102 SER A N 1
ATOM 746 C CA . SER A 1 102 ? 9.007 0.660 1.065 1.00 95.75 102 SER A CA 1
ATOM 747 C C . SER A 1 102 ? 9.449 2.080 1.435 1.00 95.75 102 SER A C 1
ATOM 749 O O . SER A 1 102 ? 10.457 2.245 2.115 1.00 95.75 102 SER A O 1
ATOM 751 N N . GLU A 1 103 ? 8.656 3.090 1.075 1.00 96.12 103 GLU A N 1
ATOM 752 C CA . GLU A 1 103 ? 8.826 4.487 1.493 1.00 96.12 103 GLU A CA 1
ATOM 753 C C . GLU A 1 103 ? 7.499 5.050 2.020 1.00 96.12 103 GLU A C 1
ATOM 755 O O . GLU A 1 103 ? 6.486 5.076 1.313 1.00 96.12 103 GLU A O 1
ATOM 760 N N . VAL A 1 104 ? 7.501 5.563 3.250 1.00 97.25 104 VAL A N 1
ATOM 761 C CA . VAL A 1 104 ? 6.337 6.240 3.839 1.00 97.25 104 VAL A CA 1
ATOM 762 C C . VAL A 1 104 ? 6.339 7.709 3.413 1.00 97.25 104 VAL A C 1
ATOM 764 O O . VAL A 1 104 ? 7.085 8.527 3.946 1.00 97.25 104 VAL A O 1
ATOM 767 N N . VAL A 1 105 ? 5.474 8.070 2.463 1.00 97.81 105 VAL A N 1
ATOM 768 C CA . VAL A 1 105 ? 5.422 9.436 1.898 1.00 97.81 105 VAL A CA 1
ATOM 769 C C . VAL A 1 105 ? 4.413 10.352 2.590 1.00 97.81 105 VAL A C 1
ATOM 771 O O . VAL A 1 105 ? 4.472 11.575 2.457 1.00 97.81 105 VAL A O 1
ATOM 774 N N . GLU A 1 106 ? 3.469 9.779 3.333 1.00 98.25 106 GLU A N 1
ATOM 775 C CA . GLU A 1 106 ? 2.531 10.515 4.176 1.00 98.25 106 GLU A CA 1
ATOM 776 C C . GLU A 1 106 ? 2.185 9.652 5.389 1.00 98.25 106 GLU A C 1
ATOM 778 O O . GLU A 1 106 ? 1.725 8.528 5.226 1.00 98.25 106 GLU A O 1
ATOM 783 N N . ASP A 1 107 ? 2.353 10.179 6.599 1.00 98.12 107 ASP A N 1
ATOM 784 C CA . ASP A 1 107 ? 1.815 9.572 7.816 1.00 98.12 107 ASP A CA 1
ATOM 785 C C . ASP A 1 107 ? 1.291 10.679 8.734 1.00 98.12 107 ASP A C 1
ATOM 787 O O . ASP A 1 107 ? 2.042 11.489 9.280 1.00 98.12 107 ASP A O 1
ATOM 791 N N . ASN A 1 108 ? -0.031 10.764 8.855 1.00 98.38 108 ASN A N 1
ATOM 792 C CA . ASN A 1 108 ? -0.706 11.709 9.733 1.00 98.38 108 ASN A CA 1
ATOM 793 C C . ASN A 1 108 ? -1.823 11.001 10.524 1.00 98.38 108 ASN A C 1
ATOM 795 O O . ASN A 1 108 ? -2.083 9.815 10.306 1.00 98.38 108 ASN A O 1
ATOM 799 N N . PRO A 1 109 ? -2.502 11.683 11.467 1.00 98.38 109 PRO A N 1
ATOM 800 C CA . PRO A 1 109 ? -3.528 11.041 12.290 1.00 98.38 109 PRO A CA 1
ATOM 801 C C . PRO A 1 109 ? -4.698 10.422 11.511 1.00 98.38 109 PRO A C 1
ATOM 803 O O . PRO A 1 109 ? -5.358 9.534 12.037 1.00 98.38 109 PRO A O 1
ATOM 806 N N . ASN A 1 110 ? -4.959 10.867 10.278 1.00 98.25 110 ASN A N 1
ATOM 807 C CA . ASN A 1 110 ? -6.093 10.396 9.482 1.00 98.25 110 ASN A CA 1
ATOM 808 C C . ASN A 1 110 ? -5.696 9.306 8.487 1.00 98.25 110 ASN A C 1
ATOM 810 O O . ASN A 1 110 ? -6.473 8.385 8.244 1.00 98.25 110 ASN A O 1
ATOM 814 N N . LYS A 1 111 ? -4.512 9.418 7.878 1.00 98.38 111 LYS A N 1
ATOM 815 C CA . LYS A 1 111 ? -4.098 8.516 6.806 1.00 98.38 111 LYS A CA 1
ATOM 816 C C . LYS A 1 111 ? -2.600 8.264 6.759 1.00 98.38 111 LYS A C 1
ATOM 818 O O . LYS A 1 111 ? -1.805 9.123 7.143 1.00 98.38 111 LYS A O 1
ATOM 823 N N . ARG A 1 112 ? -2.251 7.100 6.214 1.00 98.62 112 ARG A N 1
ATOM 824 C CA . ARG A 1 112 ? -0.895 6.72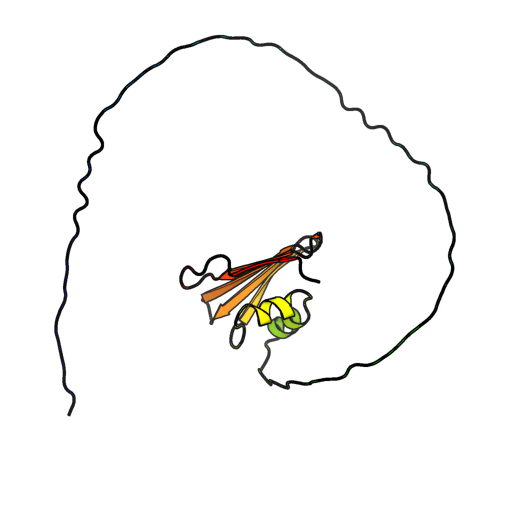6 5.819 1.00 98.62 112 ARG A CA 1
ATOM 825 C C . ARG A 1 112 ? -0.850 6.390 4.332 1.00 98.62 112 ARG A C 1
ATOM 827 O O . ARG A 1 112 ? -1.810 5.846 3.786 1.00 98.62 112 ARG A O 1
ATOM 834 N N . VAL A 1 113 ? 0.236 6.762 3.669 1.00 98.62 113 VAL A N 1
ATOM 835 C CA . VAL A 1 113 ? 0.517 6.428 2.274 1.00 98.62 113 VAL A CA 1
ATOM 836 C C . VAL A 1 113 ? 1.923 5.856 2.194 1.00 98.62 113 VAL A C 1
ATOM 838 O O . VAL A 1 113 ? 2.880 6.534 2.572 1.00 98.62 113 VAL A O 1
ATOM 841 N N . ILE A 1 114 ? 2.029 4.637 1.671 1.00 98.38 114 ILE A N 1
ATOM 842 C CA . ILE A 1 114 ? 3.297 3.928 1.482 1.00 98.38 114 ILE A CA 1
ATOM 843 C C . ILE A 1 114 ? 3.465 3.651 -0.010 1.00 98.38 114 ILE A C 1
ATOM 845 O O . ILE A 1 114 ? 2.515 3.248 -0.688 1.00 98.38 114 ILE A O 1
ATOM 849 N N . LEU A 1 115 ? 4.660 3.909 -0.527 1.00 97.56 115 LEU A N 1
ATOM 850 C CA . LEU A 1 115 ? 5.070 3.521 -1.869 1.00 97.56 115 LEU A CA 1
ATOM 851 C C . LEU A 1 115 ? 5.964 2.291 -1.770 1.00 97.56 115 LEU A C 1
ATOM 853 O O . LEU A 1 115 ? 6.908 2.294 -0.987 1.00 97.56 115 LEU A O 1
ATOM 857 N N . PHE A 1 116 ? 5.689 1.282 -2.586 1.00 96.75 116 PHE A N 1
ATOM 858 C CA . PHE A 1 116 ? 6.556 0.120 -2.758 1.00 96.75 116 PHE A CA 1
ATOM 859 C C . PHE A 1 116 ? 7.231 0.230 -4.117 1.00 96.75 116 PHE A C 1
ATOM 861 O O . PHE A 1 116 ? 6.554 0.404 -5.138 1.00 96.75 116 PHE A O 1
ATOM 868 N N . LYS A 1 117 ? 8.562 0.190 -4.127 1.00 95.50 117 LYS A N 1
ATOM 869 C CA . LYS A 1 117 ? 9.374 0.516 -5.296 1.00 95.50 117 LYS A CA 1
ATOM 870 C C . LYS A 1 117 ? 10.287 -0.633 -5.700 1.00 95.50 117 LYS A C 1
ATOM 872 O O . LYS A 1 117 ? 10.950 -1.229 -4.859 1.00 95.50 117 LYS A O 1
ATOM 877 N N . ASP A 1 118 ? 10.372 -0.880 -7.004 1.00 94.31 118 ASP A N 1
ATOM 878 C CA . ASP A 1 118 ? 11.427 -1.695 -7.609 1.00 94.31 118 ASP A CA 1
ATOM 879 C C . ASP A 1 118 ? 12.527 -0.758 -8.131 1.00 94.31 118 ASP A C 1
ATOM 881 O O . ASP A 1 118 ? 12.456 -0.193 -9.234 1.00 94.31 118 ASP A O 1
ATOM 885 N N . GLY A 1 119 ? 13.517 -0.505 -7.272 1.00 93.06 119 GLY A N 1
ATOM 886 C CA . GLY A 1 119 ? 14.515 0.539 -7.485 1.00 93.06 119 GLY A CA 1
ATOM 887 C C . GLY A 1 119 ? 13.883 1.934 -7.450 1.00 93.06 119 GLY A C 1
ATOM 888 O O . GLY A 1 119 ? 13.347 2.353 -6.430 1.00 93.06 119 GLY A O 1
ATOM 889 N N . ASP A 1 120 ? 13.949 2.662 -8.567 1.00 92.19 120 ASP A N 1
ATOM 890 C CA . ASP A 1 120 ? 13.371 4.012 -8.694 1.00 92.19 120 ASP A CA 1
ATOM 891 C C . ASP A 1 120 ? 11.922 4.007 -9.220 1.00 92.19 120 ASP A C 1
ATOM 893 O O . ASP A 1 120 ? 11.319 5.069 -9.396 1.00 92.19 120 ASP A O 1
ATOM 897 N N . ARG A 1 121 ? 11.363 2.829 -9.523 1.00 93.88 121 ARG A N 1
ATOM 898 C CA . ARG A 1 121 ? 10.027 2.686 -10.115 1.00 93.88 121 ARG A CA 1
ATOM 899 C C . ARG A 1 121 ? 9.002 2.379 -9.035 1.00 93.88 121 ARG A C 1
ATOM 901 O O . ARG A 1 121 ? 9.203 1.459 -8.254 1.00 93.88 121 ARG A O 1
ATOM 908 N N . GLU A 1 122 ? 7.903 3.127 -9.000 1.00 95.25 122 GLU A N 1
ATOM 909 C CA . GLU A 1 122 ? 6.769 2.824 -8.122 1.00 95.25 122 GLU A CA 1
ATOM 910 C C . GLU A 1 122 ? 5.999 1.624 -8.684 1.00 95.25 122 GLU A C 1
ATOM 912 O O . GLU A 1 122 ? 5.424 1.721 -9.766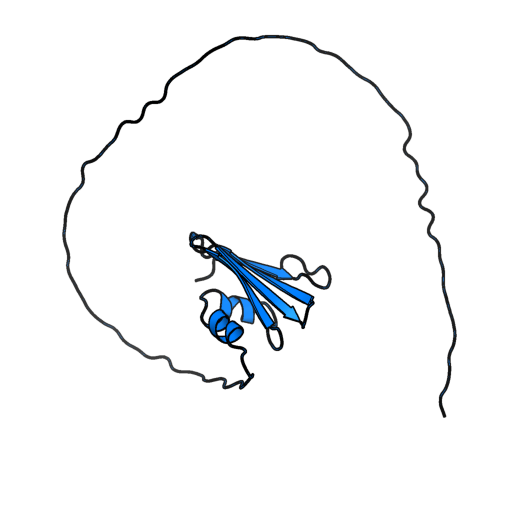 1.00 95.25 122 GLU A O 1
ATOM 917 N N . ALA A 1 123 ? 5.992 0.512 -7.948 1.00 96.06 123 ALA A N 1
ATOM 918 C CA . ALA A 1 123 ? 5.249 -0.695 -8.301 1.00 96.06 123 ALA A CA 1
ATOM 919 C C . ALA A 1 123 ? 3.833 -0.647 -7.717 1.00 96.06 123 ALA A C 1
ATOM 921 O O . ALA A 1 123 ? 2.843 -0.786 -8.439 1.00 96.06 123 ALA A O 1
ATOM 922 N N . TYR A 1 124 ? 3.738 -0.340 -6.420 1.00 97.50 124 TYR A N 1
ATOM 923 C CA . TYR A 1 124 ? 2.468 -0.238 -5.709 1.00 97.50 124 TYR A CA 1
ATOM 924 C C . TYR A 1 124 ? 2.400 1.005 -4.835 1.00 97.50 124 TYR A C 1
ATOM 926 O O . TYR A 1 124 ? 3.400 1.532 -4.343 1.00 97.50 124 TYR A O 1
ATOM 934 N N . LYS A 1 125 ? 1.166 1.431 -4.581 1.00 97.88 125 LYS A N 1
ATOM 935 C CA . LYS A 1 125 ? 0.840 2.447 -3.589 1.00 97.88 125 LYS A CA 1
ATOM 936 C C . LYS A 1 125 ? -0.257 1.941 -2.672 1.00 97.88 125 LYS A C 1
ATOM 938 O O . LYS A 1 125 ? -1.348 1.612 -3.143 1.00 97.88 125 LYS A O 1
ATOM 943 N N . SER A 1 126 ? -0.005 1.975 -1.369 1.00 98.50 126 SER A N 1
ATOM 944 C CA . SER A 1 126 ? -1.041 1.784 -0.361 1.00 98.50 126 SER A CA 1
ATOM 945 C C . SER A 1 126 ? -1.539 3.130 0.168 1.00 98.50 126 SER A C 1
ATOM 947 O O . SER A 1 126 ? -0.811 4.124 0.240 1.00 98.50 126 SER A O 1
ATOM 949 N N . ILE A 1 127 ? -2.824 3.184 0.501 1.00 98.75 127 ILE A N 1
ATOM 950 C CA . ILE A 1 127 ? -3.459 4.290 1.210 1.00 98.75 127 ILE A CA 1
ATOM 951 C C . ILE A 1 127 ? -4.301 3.671 2.314 1.00 98.75 127 ILE A C 1
ATOM 953 O O . ILE A 1 127 ? -5.298 3.007 2.031 1.00 98.75 127 ILE A O 1
ATOM 957 N N . PHE A 1 128 ? -3.920 3.921 3.558 1.00 98.81 128 PHE A N 1
ATOM 958 C CA . PHE A 1 128 ? -4.642 3.450 4.725 1.00 98.81 128 PHE A CA 1
ATOM 959 C C . PHE A 1 128 ? -5.342 4.620 5.420 1.00 98.81 128 PHE A C 1
ATOM 961 O O . PHE A 1 128 ? -4.701 5.598 5.811 1.00 98.81 128 PHE A O 1
ATOM 968 N N . ILE A 1 129 ? -6.669 4.550 5.527 1.00 98.62 129 ILE A N 1
ATOM 969 C CA . ILE A 1 129 ? -7.525 5.529 6.203 1.00 98.62 129 ILE A CA 1
ATOM 970 C C . ILE A 1 129 ? -7.788 5.019 7.622 1.00 98.62 129 ILE A C 1
ATOM 972 O O . ILE A 1 129 ? -8.619 4.136 7.828 1.00 98.62 129 ILE A O 1
ATOM 976 N N . LYS A 1 130 ? -7.065 5.575 8.599 1.00 98.31 130 LYS A N 1
ATOM 977 C CA . LYS A 1 130 ? -6.918 5.019 9.956 1.00 98.31 13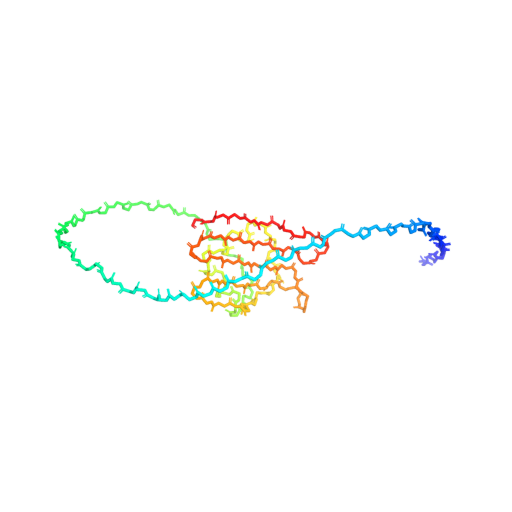0 LYS A CA 1
ATOM 978 C C . LYS A 1 130 ? -8.230 4.967 10.730 1.00 98.31 130 LYS A C 1
ATOM 980 O O . LYS A 1 130 ? -8.552 3.972 11.364 1.00 98.31 130 LYS A O 1
ATOM 985 N N . ASN A 1 131 ? -9.018 6.038 10.655 1.00 97.50 131 ASN A N 1
ATOM 986 C CA . ASN A 1 131 ? -10.300 6.146 11.356 1.00 97.50 131 ASN A CA 1
ATOM 987 C C . ASN A 1 131 ? -11.376 5.204 10.795 1.00 97.50 131 ASN A C 1
ATOM 989 O O . ASN A 1 131 ? -12.321 4.870 11.504 1.00 97.50 131 ASN A O 1
ATOM 993 N N . GLU A 1 132 ? -11.246 4.797 9.534 1.00 98.06 132 GLU A N 1
ATOM 994 C CA . GLU A 1 132 ? -12.168 3.869 8.869 1.00 98.06 132 GLU A CA 1
ATOM 995 C C . GLU A 1 132 ? -11.612 2.444 8.809 1.00 98.06 132 GLU A C 1
ATOM 997 O O . GLU A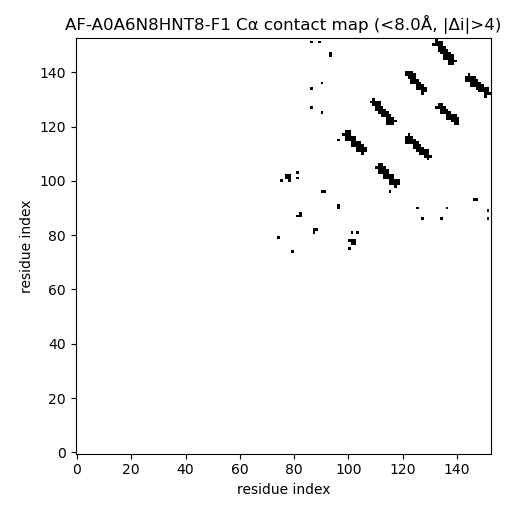 1 132 ? -12.305 1.549 8.330 1.00 98.06 132 GLU A O 1
ATOM 1002 N N . LYS A 1 133 ? -10.355 2.254 9.239 1.00 98.19 133 LYS A N 1
ATOM 1003 C CA . LYS A 1 133 ? -9.539 1.066 8.977 1.00 98.19 133 LYS A CA 1
ATOM 1004 C C . LYS A 1 133 ? -9.631 0.595 7.524 1.00 98.19 133 LYS A C 1
ATOM 1006 O O . LYS A 1 133 ? -9.661 -0.595 7.243 1.00 98.19 133 LYS A O 1
ATOM 1011 N N . ARG A 1 134 ? -9.725 1.529 6.575 1.00 98.62 134 ARG A N 1
ATOM 1012 C CA . ARG A 1 134 ? -9.878 1.203 5.153 1.00 98.62 134 ARG A CA 1
ATOM 1013 C C . ARG A 1 134 ? -8.524 1.220 4.470 1.00 98.62 134 ARG A C 1
ATOM 1015 O O . ARG A 1 134 ? -7.884 2.269 4.408 1.00 98.62 134 ARG A O 1
ATOM 1022 N N . LEU A 1 135 ? -8.130 0.086 3.906 1.00 98.81 135 LEU A N 1
ATOM 1023 C CA . LEU A 1 135 ? -6.927 -0.056 3.102 1.00 98.81 135 LEU A CA 1
ATOM 1024 C C . LEU A 1 135 ? -7.293 -0.060 1.621 1.00 98.81 135 LEU A C 1
ATOM 1026 O O . LEU A 1 135 ? -8.154 -0.814 1.172 1.00 98.81 135 LEU A O 1
ATOM 1030 N N . LYS A 1 136 ? -6.598 0.770 0.848 1.00 98.69 136 LYS A N 1
ATOM 1031 C CA . LYS A 1 136 ? -6.614 0.739 -0.610 1.00 98.69 136 LYS A CA 1
ATOM 1032 C C . LYS A 1 136 ? -5.211 0.451 -1.133 1.00 98.69 136 LYS A C 1
ATOM 1034 O O . LYS A 1 136 ? -4.282 1.156 -0.752 1.00 98.69 136 LYS A O 1
ATOM 1039 N N . ILE A 1 137 ? -5.080 -0.512 -2.042 1.00 98.56 137 ILE A N 1
ATOM 1040 C CA . ILE A 1 137 ? -3.834 -0.833 -2.752 1.00 98.56 137 ILE A CA 1
ATOM 1041 C C . ILE A 1 137 ? -4.055 -0.596 -4.243 1.00 98.56 137 ILE A C 1
ATOM 1043 O O . ILE A 1 137 ? -5.080 -0.988 -4.811 1.00 98.56 137 ILE A O 1
ATOM 1047 N N . ILE A 1 138 ? -3.115 0.107 -4.864 1.00 98.31 138 ILE A N 1
ATOM 1048 C CA . ILE A 1 138 ? -3.148 0.484 -6.274 1.00 98.31 138 ILE A CA 1
ATOM 1049 C C . ILE A 1 138 ? -1.861 -0.030 -6.920 1.00 98.31 138 ILE A C 1
ATOM 1051 O O . ILE A 1 138 ? -0.776 0.353 -6.479 1.00 98.31 138 ILE A O 1
ATOM 1055 N N . GLY A 1 139 ? -1.999 -0.863 -7.950 1.00 97.12 139 GLY A N 1
ATOM 1056 C CA . GLY A 1 139 ? -0.920 -1.235 -8.859 1.00 97.12 139 GLY A CA 1
ATOM 1057 C C . GLY A 1 139 ? -0.645 -0.083 -9.818 1.00 97.12 139 GLY A C 1
ATOM 1058 O O . GLY A 1 139 ? -1.573 0.494 -10.399 1.00 97.12 139 GLY A O 1
ATOM 1059 N N . ILE A 1 140 ? 0.621 0.316 -9.901 1.00 94.56 140 ILE A N 1
ATOM 1060 C CA . ILE A 1 140 ? 1.071 1.444 -10.724 1.00 94.56 140 ILE A CA 1
ATOM 1061 C C . ILE A 1 140 ? 1.656 0.954 -12.048 1.00 94.56 140 ILE A C 1
ATOM 1063 O O . ILE A 1 140 ? 1.470 1.613 -13.073 1.00 94.56 140 ILE A O 1
ATOM 1067 N N . GLU A 1 141 ? 2.322 -0.200 -12.043 1.00 86.75 141 GLU A N 1
ATOM 1068 C CA . GLU A 1 141 ? 2.798 -0.833 -13.270 1.00 86.75 141 GLU A CA 1
ATOM 1069 C C . GLU A 1 141 ? 1.656 -1.571 -14.002 1.00 86.75 141 GLU A C 1
ATOM 1071 O O . GLU A 1 141 ? 0.624 -1.912 -13.424 1.00 86.75 141 GLU A O 1
ATOM 1076 N N . ASP A 1 142 ? 1.823 -1.743 -15.316 1.00 77.94 142 ASP A N 1
ATOM 1077 C CA . ASP A 1 142 ? 1.004 -2.607 -16.183 1.00 77.94 142 ASP A CA 1
ATOM 1078 C C . ASP A 1 142 ? -0.527 -2.387 -16.189 1.00 77.94 142 ASP A C 1
ATOM 1080 O O . ASP A 1 142 ? -1.290 -3.288 -16.537 1.00 77.94 142 ASP A O 1
ATOM 1084 N N . ASP A 1 143 ? -0.989 -1.167 -15.888 1.00 76.38 143 ASP A N 1
ATOM 1085 C CA . ASP A 1 143 ? -2.413 -0.783 -15.871 1.00 76.38 143 ASP A CA 1
ATOM 1086 C C . ASP A 1 143 ? -3.281 -1.636 -14.912 1.00 76.38 143 ASP A C 1
ATOM 1088 O O . ASP A 1 143 ? -4.503 -1.712 -15.074 1.00 76.38 143 ASP A O 1
ATOM 1092 N N . GLU A 1 144 ? -2.677 -2.247 -13.884 1.00 81.56 144 GLU A N 1
ATOM 1093 C CA . GLU A 1 144 ? -3.383 -3.098 -12.910 1.00 81.56 144 GLU A CA 1
ATOM 1094 C C . GLU A 1 144 ? -4.467 -2.332 -12.135 1.00 81.56 144 GLU A C 1
ATOM 1096 O O . GLU A 1 144 ? -5.528 -2.870 -11.804 1.00 81.56 144 GLU A O 1
ATOM 1101 N N . GLY A 1 145 ? -4.248 -1.037 -11.893 1.00 91.88 145 GLY A N 1
ATOM 1102 C CA . GLY A 1 145 ? -5.244 -0.165 -11.290 1.00 91.88 145 GLY A CA 1
ATOM 1103 C C . GLY A 1 145 ? -5.512 -0.518 -9.827 1.00 91.88 145 GLY A C 1
ATOM 1104 O O . GLY A 1 145 ? -4.595 -0.610 -9.019 1.00 91.88 145 GLY A O 1
ATOM 1105 N N . GLN A 1 146 ? -6.781 -0.617 -9.426 1.00 96.81 146 GLN A N 1
ATOM 1106 C CA . GLN A 1 146 ? -7.121 -0.903 -8.028 1.00 96.81 146 GLN A CA 1
ATOM 1107 C C . GLN A 1 146 ? -7.018 -2.407 -7.749 1.00 96.81 146 GLN A C 1
ATOM 1109 O O . GLN A 1 146 ? -7.860 -3.164 -8.225 1.00 96.81 146 GLN A O 1
ATOM 1114 N N . VAL A 1 147 ? -6.056 -2.792 -6.909 1.00 97.19 147 VAL A N 1
ATOM 1115 C CA . VAL A 1 147 ? -5.833 -4.180 -6.473 1.00 97.19 147 VAL A CA 1
ATOM 1116 C C . VAL A 1 147 ? -6.731 -4.521 -5.283 1.00 97.19 147 VAL A C 1
ATOM 1118 O O . VAL A 1 147 ? -7.445 -5.516 -5.308 1.00 97.19 147 VAL A O 1
ATOM 1121 N N . TYR A 1 148 ? -6.781 -3.636 -4.282 1.00 98.31 148 TYR A N 1
ATOM 1122 C CA . TYR A 1 148 ? -7.513 -3.859 -3.031 1.00 98.31 148 TYR A CA 1
ATOM 1123 C C . TYR A 1 148 ? -8.214 -2.580 -2.556 1.00 98.31 148 TYR A C 1
ATOM 1125 O O . TYR A 1 148 ? -7.696 -1.480 -2.776 1.00 98.31 148 TYR A O 1
ATOM 1133 N N . ASN A 1 149 ? -9.392 -2.688 -1.927 1.00 98.38 149 ASN A N 1
ATOM 1134 C CA . ASN A 1 149 ? -10.109 -1.546 -1.337 1.00 98.38 149 ASN A CA 1
ATOM 1135 C C . ASN A 1 149 ? -11.171 -1.978 -0.309 1.00 98.38 149 ASN A C 1
ATOM 1137 O O . ASN A 1 149 ? -12.371 -1.848 -0.561 1.00 98.38 149 ASN A O 1
ATOM 1141 N N . GLU A 1 150 ? -10.742 -2.440 0.859 1.00 98.62 150 GLU A N 1
ATOM 1142 C CA . GLU A 1 150 ? -11.642 -2.941 1.905 1.00 98.62 150 GLU A CA 1
ATOM 1143 C C . GLU A 1 150 ? -11.294 -2.399 3.296 1.00 98.62 150 GLU A C 1
ATOM 1145 O O . GLU A 1 150 ? -10.294 -1.705 3.488 1.00 98.62 150 GLU A O 1
ATOM 1150 N N . ILE A 1 151 ? -12.183 -2.658 4.258 1.00 98.50 151 ILE A N 1
ATOM 1151 C CA . ILE A 1 151 ? -11.932 -2.415 5.684 1.00 98.50 151 ILE A CA 1
ATOM 1152 C C . ILE A 1 151 ? -11.171 -3.622 6.242 1.00 98.50 151 ILE A C 1
ATOM 1154 O O . ILE A 1 151 ? -11.599 -4.752 6.020 1.00 98.50 151 ILE A O 1
ATOM 1158 N N . ILE A 1 152 ? -10.080 -3.368 6.962 1.00 97.12 152 ILE A N 1
ATOM 1159 C CA . ILE A 1 152 ? -9.209 -4.373 7.585 1.00 97.12 152 ILE A CA 1
ATOM 1160 C C . ILE A 1 152 ? -9.343 -4.333 9.118 1.00 97.12 152 ILE A C 1
ATOM 1162 O O . ILE A 1 152 ? -9.795 -3.326 9.673 1.00 97.12 152 ILE A O 1
ATOM 1166 N N . GLU A 1 153 ? -9.022 -5.436 9.799 1.00 84.50 153 GLU A N 1
ATOM 1167 C CA . GLU A 1 153 ? -9.219 -5.602 11.254 1.00 84.50 153 GLU A CA 1
ATOM 1168 C C . GLU A 1 153 ? -7.994 -5.229 12.088 1.00 84.50 153 GLU A C 1
ATOM 1170 O O . GLU A 1 153 ? -6.876 -5.651 11.735 1.00 84.50 153 GLU A O 1
#

Solvent-accessible surface area (backbone atoms only — not comparable to full-atom values): 10777 Å² total; per-residue (Å²): 137,89,86,87,80,87,85,77,91,80,88,78,86,81,81,81,80,87,82,90,78,83,88,84,89,83,85,89,81,92,81,89,79,89,83,86,82,88,83,80,89,82,89,82,88,87,86,83,89,85,83,89,83,90,82,84,88,84,89,83,91,78,92,84,88,85,77,91,78,84,74,88,66,92,66,51,79,55,41,59,57,49,68,72,39,86,63,31,68,58,47,57,73,75,41,90,54,82,88,42,47,54,44,80,81,42,80,56,94,55,38,38,32,38,38,31,16,60,81,94,42,65,42,33,39,42,40,35,34,58,86,69,34,30,40,34,33,32,37,60,48,93,80,58,37,76,74,44,77,48,72,61,132

Sequence (153 aa):
MKQIIMGALFFVVMTLAACQSGNDNGNNDAADNQTADNNAQTEENTDMGNEGNSSDQAEGTEEDTNEDNAGNAEETGEQSEVAQMEEYSTIESEVDVDGLTSEVVEDNPNKRVILFKDGDREAYKSIFIKNEKRLKIIGIEDDEGQVYNEIIE

Secondary structure (DSSP, 8-state):
-PPP-----------PPP----------------------------------------------------------HHHHHHTTSTTHHHHHHHS--TTPEEEEEEE-SSEEEEEEEETTEEEEEEEEEGGGTEEEEEE-STT-EEEEEEE--

=== Feature glossary ===
The record interleaves many kinds of information about one protein. Here is each kind framed as the question it answers.

Q: What are the backbone torsion angles?
A: φ (phi) and ψ (psi) are the two rotatable backbone dihedrals per residue: φ is the C(i-1)–N–Cα–C torsion, ψ is the N–Cα–C–N(i+1) torsion, both in degrees on (−180°, 180°]. α-helical residues cluster near (−60°, −45°); β-strand residues near (−120°, +130°). A Ramachandran plot is simply a scatter of (φ, ψ) for every residue.

Q: What is the amino-acid chain?
A: This is the polypeptide sequence — one letter per residue, N-terminus first. Length ranges from a few dozen residues for small domains to over a thousand for large multi-domain proteins.

Q: How mobile is each atom in the cr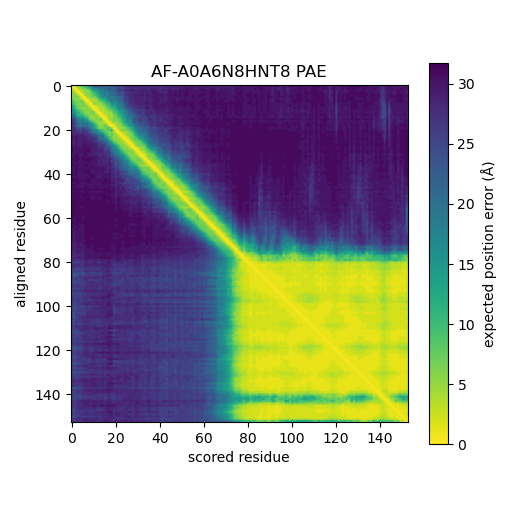ystal?
A: For experimental (PDB) structures, the B-factor (temperature factor) quantifies the positional spread of each atom in the crystal — a combination of thermal vibration and static disorder — in units of Å². High B-factors mark flexible loops or poorly resolved regions; low B-factors mark the rigid, well-ordered core.

Q: Are the domains correctly placed relative to each other?
A: Predicted Aligned Error (PAE) is an AlphaFold confidence matrix: entry (i, j) is the expected error in the position of residue j, in ångströms, when the prediction is superimposed on the true structure at residue i. Low PAE within a block of residues means that block is internally rigid and well-predicted; high PAE between two blocks means their relative placement is uncertain even if each block individually is confident.

Q: How confident is the AlphaFold model at each residue?
A: pLDDT is the predicted lDDT-Cα score: AlphaFold's confidence that the local environment of each residue (all inter-atomic distances within 15 Å) is correctly placed. It is a per-residue number between 0 and 100, with higher meaning more reliable.

Q: What family and function is it annotated with?
A: Functional annotations link the protein to curated databases. InterPro entries identify conserved domains and families by matching the sequence against member-database signatures (Pfam, PROSITE, CDD, …). Gene Ontology (GO) terms describe molecular function, biological process, and cellular component in a controlled vocabulary. CATH places the structure in a hierarchical fold classification (Class/Architecture/Topology/Homologous-superfamily). The organism is the source species.

Q: How big and how compact is the whole molecule?
A: Three whole-structure scalars: the radius of gyration (RMS distance of Cα from centroid, in Å), the count of Cα–Cα contacts (pairs closer than 8 Å and separated by more than four residues in sequence — i.e. tertiary, not local, contacts), and the bounding-box dimensions. Together they distinguish compact globular folds from extended fibres or disordered chains.

Q: What known structures does this most resemble?
A: The Foldseek neighbor list gives the closest experimentally determined structures in the PDB, ranked by structural alignment. TM-score near 1 means near-identical fold; near 0.3 means only rough topology match. This is how one finds what a novel AlphaFold prediction most resembles in the solved-structure universe.

Q: Which residues are buried vs exposed?
A: SASA measures how much of the protein is reachable by solvent. It is computed by rolling a water-sized probe over the atomic surface and summing the exposed area (Å²). Per-residue SASA distinguishes core (buried, low SASA) from surface (exposed, high SASA) residues; total SASA is a whole-molecule size measure.

Q: Which residues are in helices, strands, or loops?
A: Eight-state secondary structure (DSSP): H is the canonical α-helix, G the tighter 3₁₀-helix, I the wider π-helix; E/B are β-structure, T and S are turns and bends, and '-' is everything else. DSSP derives these from the pattern of main-chain N–H···O=C hydrogen bonds, not from the sequence.

Q: Where is each backbone atom in 3D?
A: Structure coordinates are given as an mmCIF _atom_site loop: one row per atom with element, residue name, chain id, sequence number, and x/y/z position in Å. Only the four main-chain atoms per residue are included here; side chains are omitted to keep the record compact.

Q: What if only a Cα trace is available?
A: Three-state secondary structure (P-SEA) collapses the eight DSSP classes into helix (a), strand (b), and coil (c). P-SEA assigns these from Cα geometry alone — distances and angles — without requiring backbone oxygens, so it works on any Cα trace.

Q: What do the rendered images show?
A: The six renders are orthographic views along the three Cartesian axes in both directions. Representation (cartoon, sticks, or surface) and color scheme (sequence-rainbow or by-chain) vary across proteins so the training set covers all the common visualization conventions.

Q: What does the local fold look like, residue by residue?
A: Foldseek's 3Di representation compresses backbone geometry into a per-residue letter drawn from a learned twenty-state alphabet. It captures the tertiary interaction pattern around each residue — which residues are packed against it in space, regardless of where they are in sequence.

Q: What do the diagnostic plots show?
A: The contact map is a binary N×N matrix image: pixel (i, j) is dark where Cα_i and Cα_j are within 8 Å and |i−j|>4. Because the |i−j|>4 filter removes local helical contacts, off-diagonal stripes parallel to the main diagonal indicate parallel β-sheets; stripes perpendicular to it indicate antiparallel β-sheets. The Ramachandran plot scatters every residue's (φ, ψ) pair against the sterically allowed regions. The PAE heatmap renders the predicted-aligned-error matrix.